Protein AF-A0A0U1NKG2-F1 (afdb_monomer)

Structure (mmCIF, N/CA/C/O backbone):
data_AF-A0A0U1NKG2-F1
#
_entry.id   AF-A0A0U1NKG2-F1
#
loop_
_atom_site.group_PDB
_atom_site.id
_atom_site.type_symbol
_atom_site.label_atom_id
_atom_site.label_alt_id
_atom_site.label_comp_id
_atom_site.label_asym_id
_atom_site.label_entity_id
_atom_site.label_seq_id
_atom_site.pdbx_PDB_ins_code
_atom_site.Cartn_x
_atom_site.Cartn_y
_atom_site.Cartn_z
_atom_site.occupancy
_atom_site.B_iso_or_equiv
_atom_site.auth_seq_id
_atom_site.auth_comp_id
_atom_site.auth_asym_id
_atom_site.auth_atom_id
_atom_site.pdbx_PDB_model_num
ATOM 1 N N . MET A 1 1 ? -7.393 -2.760 30.893 1.00 43.56 1 MET A N 1
ATOM 2 C CA . MET A 1 1 ? -6.623 -2.950 29.643 1.00 43.56 1 MET A CA 1
ATOM 3 C C . MET A 1 1 ? -7.505 -2.523 28.481 1.00 43.56 1 MET A C 1
ATOM 5 O O . MET A 1 1 ? -8.453 -3.221 28.149 1.00 43.56 1 MET A O 1
ATOM 9 N N . PHE A 1 2 ? -7.289 -1.300 27.993 1.00 53.66 2 PHE A N 1
ATOM 10 C CA . PHE A 1 2 ? -8.117 -0.641 26.984 1.00 53.66 2 PHE A CA 1
ATOM 11 C C . PHE A 1 2 ? -8.005 -1.388 25.650 1.00 53.66 2 PHE A C 1
ATO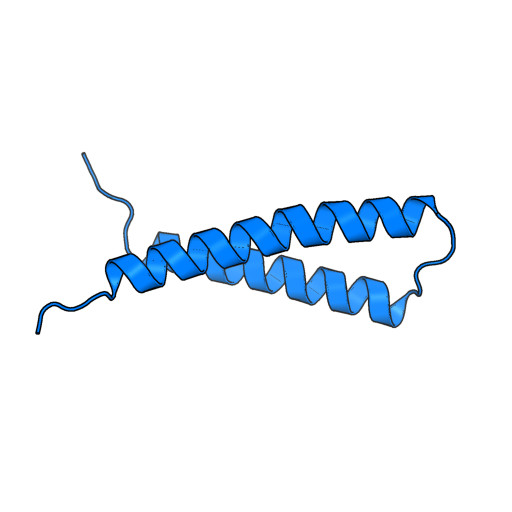M 13 O O . PHE A 1 2 ? -6.949 -1.387 25.023 1.00 53.66 2 PHE A O 1
ATOM 20 N N . GLY A 1 3 ? -9.076 -2.073 25.242 1.00 58.62 3 GLY A N 1
ATOM 21 C CA . GLY A 1 3 ? -9.172 -2.629 23.895 1.00 58.62 3 GLY A CA 1
ATOM 22 C C . GLY A 1 3 ? -9.145 -1.489 22.869 1.00 58.62 3 GLY A C 1
ATOM 23 O O . GLY A 1 3 ? -9.714 -0.431 23.147 1.00 58.62 3 GLY A O 1
ATOM 24 N N . PRO A 1 4 ? -8.482 -1.665 21.713 1.00 53.88 4 PRO A N 1
ATOM 25 C CA . PRO A 1 4 ? -8.347 -0.608 20.720 1.00 53.88 4 PRO A CA 1
ATOM 26 C C . PRO A 1 4 ? -9.724 -0.076 20.319 1.00 53.88 4 PRO A C 1
ATOM 28 O O . PRO A 1 4 ? -10.637 -0.838 19.985 1.00 53.88 4 PRO A O 1
ATOM 31 N N . SER A 1 5 ? -9.874 1.244 20.385 1.00 67.38 5 SER A N 1
ATOM 32 C CA . SER A 1 5 ? -11.101 1.942 20.025 1.00 67.38 5 SER A CA 1
ATOM 33 C C . SER A 1 5 ? -11.428 1.692 18.547 1.00 67.38 5 SER A C 1
ATOM 35 O O . SER A 1 5 ? -10.550 1.607 17.685 1.00 67.38 5 SER A O 1
ATOM 37 N N . ARG A 1 6 ? -12.722 1.550 18.230 1.00 67.00 6 ARG A N 1
ATOM 38 C CA . ARG A 1 6 ? -13.198 1.295 16.855 1.00 67.00 6 ARG A CA 1
ATOM 39 C C . ARG A 1 6 ? -12.701 2.353 15.860 1.00 67.00 6 ARG A C 1
ATOM 41 O O . ARG A 1 6 ? -12.483 2.032 14.695 1.00 67.00 6 ARG A O 1
ATOM 48 N N . SER A 1 7 ? -12.502 3.584 16.331 1.00 67.00 7 SER A N 1
ATOM 49 C CA . SER A 1 7 ? -11.940 4.708 15.578 1.00 67.00 7 SER A CA 1
ATOM 50 C C . SER A 1 7 ? -10.480 4.490 15.181 1.00 67.00 7 SER A C 1
ATOM 52 O O . SER A 1 7 ? -10.114 4.789 14.050 1.00 67.00 7 SER A O 1
ATOM 54 N N . GLU A 1 8 ? -9.654 3.912 16.052 1.00 68.38 8 GLU A N 1
ATOM 55 C CA . GLU A 1 8 ? -8.241 3.652 15.760 1.00 68.38 8 GLU A CA 1
ATOM 56 C C . GLU A 1 8 ? -8.064 2.515 14.746 1.00 68.38 8 GLU A C 1
ATOM 58 O O . GLU A 1 8 ? -7.186 2.557 13.882 1.00 68.38 8 GLU A O 1
ATOM 63 N N . LEU A 1 9 ? -8.960 1.523 14.784 1.00 68.00 9 LEU A N 1
ATOM 64 C CA . LEU A 1 9 ? -8.997 0.452 13.787 1.00 68.00 9 LEU A CA 1
ATOM 65 C C . LEU A 1 9 ? -9.411 0.983 12.405 1.00 68.00 9 LEU A C 1
ATOM 67 O O . LEU A 1 9 ? -8.796 0.625 11.402 1.00 68.00 9 LEU A O 1
ATOM 71 N N . TRP A 1 10 ? -10.401 1.880 12.364 1.00 71.25 10 TRP A N 1
ATOM 72 C CA . TRP A 1 10 ? -10.799 2.591 11.148 1.00 71.25 10 TRP A CA 1
ATOM 73 C C . TRP A 1 10 ? -9.701 3.510 10.617 1.00 71.25 10 TRP A C 1
ATOM 75 O O . TRP A 1 10 ? -9.481 3.530 9.412 1.00 71.25 10 TRP A O 1
ATOM 85 N N . PHE A 1 11 ? -8.973 4.218 11.484 1.00 76.75 11 PHE A N 1
ATOM 86 C CA . PHE A 1 11 ? -7.852 5.066 11.077 1.00 76.75 11 PHE A CA 1
ATOM 87 C C . PHE A 1 11 ? -6.723 4.244 10.443 1.00 76.75 11 PHE A C 1
ATOM 89 O O . PHE A 1 11 ? -6.238 4.590 9.369 1.00 76.75 11 PHE A O 1
ATOM 96 N N . ARG A 1 12 ? -6.360 3.099 11.043 1.00 71.94 12 ARG A N 1
ATOM 97 C CA . ARG A 1 12 ? -5.366 2.163 10.476 1.00 71.94 12 ARG A CA 1
ATOM 98 C C . ARG A 1 12 ? -5.809 1.589 9.131 1.00 71.94 12 ARG A C 1
ATOM 100 O O . ARG A 1 12 ? -4.977 1.391 8.244 1.00 71.94 12 ARG A O 1
ATOM 107 N N . LEU A 1 13 ? -7.109 1.346 8.972 1.00 73.06 13 LEU A N 1
ATOM 108 C CA . LEU A 1 13 ? -7.689 0.866 7.723 1.00 73.06 13 LEU A CA 1
ATOM 109 C C . LEU A 1 13 ? -7.685 1.955 6.645 1.00 73.06 13 LEU A C 1
ATOM 111 O O . LEU A 1 13 ? -7.223 1.704 5.535 1.00 73.06 13 LEU A O 1
ATOM 115 N N . LEU A 1 14 ? -8.123 3.171 6.980 1.00 76.44 14 LEU A N 1
ATOM 116 C CA . LEU A 1 14 ? -8.137 4.313 6.067 1.00 76.44 14 LEU A CA 1
ATOM 117 C C . LEU A 1 14 ? -6.716 4.685 5.626 1.00 76.44 14 LEU A C 1
ATOM 119 O O . LEU A 1 14 ? -6.492 4.910 4.444 1.00 76.44 14 LEU A O 1
ATOM 123 N N . ALA A 1 15 ? -5.747 4.669 6.546 1.00 77.38 15 ALA A N 1
ATOM 124 C CA . ALA A 1 15 ? -4.336 4.902 6.244 1.00 77.38 15 ALA A CA 1
ATOM 125 C C . ALA A 1 15 ? -3.749 3.814 5.326 1.00 77.38 15 ALA A C 1
ATOM 127 O O . ALA A 1 15 ? -3.012 4.136 4.396 1.00 77.38 15 ALA A O 1
ATOM 128 N N . SER A 1 16 ? -4.112 2.539 5.530 1.00 68.25 16 SER A N 1
ATOM 129 C CA . SER A 1 16 ? -3.690 1.450 4.633 1.00 68.25 16 SER A CA 1
ATOM 130 C C . SER A 1 16 ? -4.302 1.582 3.240 1.00 68.25 16 SER A C 1
ATOM 132 O O . SER A 1 16 ? -3.592 1.418 2.252 1.00 68.25 16 SER A O 1
ATOM 134 N N . ILE A 1 17 ? -5.594 1.918 3.141 1.00 77.06 17 ILE A N 1
ATOM 135 C CA . ILE A 1 17 ? -6.264 2.149 1.853 1.00 77.06 17 ILE A CA 1
ATOM 136 C C . ILE A 1 17 ? -5.681 3.376 1.152 1.00 77.06 17 ILE A C 1
ATOM 138 O O . ILE A 1 17 ? -5.423 3.314 -0.045 1.00 77.06 17 ILE A O 1
ATOM 142 N N . ALA A 1 18 ? -5.431 4.466 1.879 1.00 76.81 18 ALA A N 1
ATOM 143 C CA . ALA A 1 18 ? -4.820 5.670 1.328 1.00 76.81 18 ALA A CA 1
ATOM 144 C C . ALA A 1 18 ? -3.415 5.379 0.782 1.00 76.81 18 ALA A C 1
ATOM 146 O O . ALA A 1 18 ? -3.116 5.768 -0.343 1.00 76.81 18 ALA A O 1
ATOM 147 N N . GLY A 1 19 ? -2.588 4.632 1.523 1.00 72.19 19 GLY A N 1
ATOM 148 C CA . GLY A 1 19 ? -1.270 4.189 1.057 1.00 72.19 19 GLY A CA 1
ATOM 149 C C . GLY A 1 19 ? -1.346 3.289 -0.179 1.00 72.19 19 GLY A C 1
ATOM 150 O O . GLY A 1 19 ? -0.610 3.506 -1.140 1.00 72.19 19 GLY A O 1
ATOM 151 N N . LEU A 1 20 ? -2.287 2.337 -0.205 1.00 75.12 20 LEU A N 1
ATOM 152 C CA . LEU A 1 20 ? -2.508 1.454 -1.353 1.00 75.12 20 LEU A CA 1
ATOM 153 C C . LEU A 1 20 ? -2.974 2.237 -2.591 1.00 75.12 20 LEU A C 1
ATOM 155 O O . LEU A 1 20 ? -2.461 2.026 -3.686 1.00 75.12 20 LEU A O 1
ATOM 159 N N . ALA A 1 21 ? -3.912 3.170 -2.420 1.00 77.00 21 ALA A N 1
ATOM 160 C CA . ALA A 1 21 ? -4.420 4.009 -3.499 1.00 77.00 21 ALA A CA 1
ATOM 161 C C . ALA A 1 21 ? -3.319 4.920 -4.052 1.00 77.00 21 ALA A C 1
ATOM 163 O O . ALA A 1 21 ? -3.135 4.996 -5.264 1.00 77.00 21 ALA A O 1
ATOM 164 N N . PHE A 1 22 ? -2.536 5.552 -3.174 1.00 79.56 22 PHE A N 1
ATOM 165 C CA . PHE A 1 22 ? -1.417 6.405 -3.567 1.00 79.56 22 PHE A CA 1
ATOM 166 C C . PHE A 1 22 ? -0.354 5.622 -4.338 1.00 79.56 22 PHE A C 1
ATOM 168 O O . PHE A 1 22 ? 0.178 6.102 -5.335 1.00 79.56 22 PHE A O 1
ATOM 175 N N . MET A 1 23 ? -0.091 4.387 -3.919 1.00 73.38 23 MET A N 1
ATOM 176 C CA . MET A 1 23 ? 0.821 3.487 -4.602 1.00 73.38 23 MET A CA 1
ATOM 177 C C . MET A 1 23 ? 0.304 3.087 -5.992 1.00 73.38 23 MET A C 1
ATOM 179 O O . MET A 1 23 ? 1.047 3.196 -6.963 1.00 73.38 23 MET A O 1
ATOM 183 N N . VAL A 1 24 ? -0.965 2.683 -6.119 1.00 77.56 24 VAL A N 1
ATOM 184 C CA . VAL A 1 24 ? -1.583 2.350 -7.418 1.00 77.56 24 VAL A CA 1
ATOM 185 C C . VAL A 1 24 ? -1.546 3.550 -8.366 1.00 77.56 24 VAL A C 1
ATOM 187 O O . VAL A 1 24 ? -1.201 3.402 -9.539 1.00 77.56 24 VAL A O 1
ATOM 190 N N . ILE A 1 25 ? -1.842 4.746 -7.856 1.00 75.31 25 ILE A N 1
ATOM 191 C CA . ILE A 1 25 ? -1.770 5.998 -8.612 1.00 75.31 25 ILE A CA 1
ATOM 192 C C . ILE A 1 25 ? -0.323 6.277 -9.046 1.00 75.31 25 ILE A C 1
ATOM 194 O O . ILE A 1 25 ? -0.080 6.513 -10.226 1.00 75.31 25 ILE A O 1
ATOM 198 N N . ALA A 1 26 ? 0.655 6.180 -8.142 1.00 76.69 26 ALA A N 1
ATOM 199 C CA . ALA A 1 26 ? 2.067 6.413 -8.454 1.00 76.69 26 ALA A CA 1
ATOM 200 C C . ALA A 1 26 ? 2.598 5.460 -9.540 1.00 76.69 26 ALA A C 1
ATOM 202 O O . ALA A 1 26 ? 3.300 5.893 -10.454 1.00 76.69 26 ALA A O 1
ATOM 203 N N . VAL A 1 27 ? 2.218 4.182 -9.473 1.00 73.94 27 VAL A N 1
ATOM 204 C CA . VAL A 1 27 ? 2.519 3.151 -10.480 1.00 73.94 27 VAL A CA 1
ATOM 205 C C . VAL A 1 27 ? 1.869 3.484 -11.822 1.00 73.94 27 VAL A C 1
ATOM 207 O O . VAL A 1 27 ? 2.526 3.391 -12.858 1.00 73.94 27 VAL A O 1
ATOM 210 N N . SER A 1 28 ? 0.604 3.911 -11.805 1.00 71.75 28 SER A N 1
ATOM 211 C CA . SER A 1 28 ? -0.165 4.216 -13.017 1.00 71.75 28 SER A CA 1
ATOM 212 C C . SER A 1 28 ? 0.337 5.469 -13.740 1.00 71.75 28 SER A C 1
ATOM 214 O O . SER A 1 28 ? 0.328 5.499 -14.965 1.00 71.75 28 SER A O 1
ATOM 216 N N . ILE A 1 29 ? 0.795 6.492 -13.004 1.00 75.12 29 ILE A N 1
ATOM 217 C CA . ILE A 1 29 ? 1.297 7.747 -13.591 1.00 75.12 29 ILE A CA 1
ATOM 218 C C . ILE A 1 29 ? 2.741 7.594 -14.086 1.00 75.12 29 ILE A C 1
ATOM 220 O O . ILE A 1 29 ? 3.082 8.088 -15.157 1.00 75.12 29 ILE A O 1
ATOM 224 N N . ARG A 1 30 ? 3.615 6.949 -13.300 1.00 71.50 30 ARG A N 1
ATOM 225 C CA . ARG A 1 30 ? 5.057 6.896 -13.593 1.00 71.50 30 ARG A CA 1
ATOM 226 C C . ARG A 1 30 ? 5.435 5.781 -14.567 1.00 71.50 30 ARG A C 1
ATOM 228 O O . ARG A 1 30 ? 6.472 5.887 -15.217 1.00 71.50 30 ARG A O 1
ATOM 235 N N . GLY A 1 31 ? 4.609 4.741 -14.677 1.00 60.41 31 GLY A N 1
ATOM 236 C CA . GLY A 1 31 ? 4.943 3.535 -15.423 1.00 60.41 31 GLY A CA 1
ATOM 237 C C . GLY A 1 31 ? 6.026 2.717 -14.712 1.00 60.41 31 GLY A C 1
ATOM 238 O O . GLY A 1 31 ? 7.037 3.227 -14.228 1.00 60.41 31 GLY A O 1
ATOM 239 N N . VAL A 1 32 ? 5.811 1.409 -14.628 1.00 63.81 32 VAL A N 1
ATOM 240 C CA . VAL A 1 32 ? 6.751 0.468 -14.009 1.00 63.81 32 VAL A CA 1
ATOM 241 C C . VAL A 1 32 ? 7.722 0.011 -15.094 1.00 63.81 32 VAL A C 1
ATOM 243 O O . VAL A 1 32 ? 7.407 -0.871 -15.887 1.00 63.81 32 VAL A O 1
ATOM 246 N N . SER A 1 33 ? 8.890 0.645 -15.169 1.00 68.62 33 SER A N 1
ATOM 247 C CA . SER A 1 33 ? 9.950 0.285 -16.117 1.00 68.62 33 SER A CA 1
ATOM 248 C C . SER A 1 33 ? 11.072 -0.447 -15.382 1.00 68.62 33 SER A C 1
ATOM 250 O O . SER A 1 33 ? 11.798 0.158 -14.591 1.00 68.62 33 SER A O 1
ATOM 252 N N . GLY A 1 34 ? 11.232 -1.740 -15.670 1.00 74.12 34 GLY A N 1
ATOM 253 C CA . GLY A 1 34 ? 12.299 -2.585 -15.129 1.00 74.12 34 GLY A CA 1
ATOM 254 C C . GLY A 1 34 ? 11.845 -3.535 -14.017 1.00 74.12 34 GLY A C 1
ATOM 255 O O . GLY A 1 34 ? 10.929 -3.242 -13.249 1.00 74.12 34 GLY A O 1
ATOM 256 N N . MET A 1 35 ? 12.517 -4.687 -13.927 1.00 80.69 35 MET A N 1
ATOM 257 C CA . MET A 1 35 ? 12.167 -5.787 -13.015 1.00 80.69 35 MET A CA 1
ATOM 258 C C . MET A 1 35 ? 12.184 -5.371 -11.535 1.00 80.69 35 MET A C 1
ATOM 260 O O . MET A 1 35 ? 11.290 -5.752 -10.787 1.00 80.69 35 MET A O 1
ATOM 264 N N . ALA A 1 36 ? 13.100 -4.477 -11.150 1.00 81.94 36 ALA A N 1
ATOM 265 C CA . ALA A 1 36 ? 13.166 -3.922 -9.796 1.00 81.94 36 ALA A CA 1
ATOM 266 C C . ALA A 1 36 ? 11.882 -3.177 -9.384 1.00 81.94 36 ALA A C 1
ATOM 268 O O . ALA A 1 36 ? 11.432 -3.279 -8.246 1.00 81.94 36 ALA A O 1
ATOM 269 N N . TRP A 1 37 ? 11.247 -2.447 -10.308 1.00 77.88 37 TRP A N 1
ATOM 270 C CA . TRP A 1 37 ? 9.981 -1.773 -10.017 1.00 77.88 37 TRP A CA 1
ATOM 271 C C . TRP A 1 37 ? 8.823 -2.767 -9.902 1.00 77.88 37 TRP A C 1
ATOM 273 O O . TRP A 1 37 ? 7.936 -2.558 -9.080 1.00 77.88 37 TRP A O 1
ATOM 283 N N . VAL A 1 38 ? 8.841 -3.865 -10.665 1.00 80.50 38 VAL A N 1
ATOM 284 C CA . VAL A 1 38 ? 7.838 -4.937 -10.549 1.00 80.50 38 VAL A CA 1
ATOM 285 C C . VAL A 1 38 ? 7.914 -5.603 -9.177 1.00 80.50 38 VAL A C 1
ATOM 287 O O . VAL A 1 38 ? 6.874 -5.829 -8.568 1.00 80.50 38 VAL A O 1
ATOM 290 N N . GLU A 1 39 ? 9.113 -5.858 -8.650 1.00 82.38 39 GLU A N 1
ATOM 291 C CA . GLU A 1 39 ? 9.286 -6.403 -7.297 1.00 82.38 39 GLU A CA 1
ATOM 292 C C . GLU A 1 39 ? 8.815 -5.427 -6.219 1.00 82.38 39 GLU A C 1
ATOM 294 O O . GLU A 1 39 ? 8.070 -5.817 -5.322 1.00 82.38 39 GLU A O 1
ATOM 299 N N . VAL A 1 40 ? 9.186 -4.147 -6.323 1.00 82.75 40 VAL A N 1
ATOM 300 C CA . VAL A 1 40 ? 8.764 -3.117 -5.362 1.00 82.75 40 VAL A CA 1
ATOM 301 C C . VAL A 1 40 ? 7.247 -2.965 -5.365 1.00 82.75 40 VAL A C 1
ATOM 303 O O . VAL A 1 40 ? 6.638 -2.886 -4.298 1.00 82.75 40 VAL A O 1
ATOM 306 N N . VAL A 1 41 ? 6.620 -2.968 -6.543 1.00 80.12 41 VAL A N 1
ATOM 307 C CA . VAL A 1 41 ? 5.164 -2.889 -6.672 1.00 80.12 41 VAL A CA 1
ATOM 308 C C . VAL A 1 41 ? 4.504 -4.177 -6.193 1.00 80.12 41 VAL A C 1
ATOM 310 O O . VAL A 1 41 ? 3.578 -4.118 -5.398 1.00 80.12 41 VAL A O 1
ATOM 313 N N . GLY A 1 42 ? 5.004 -5.345 -6.581 1.00 81.75 42 GLY A N 1
ATOM 314 C CA . GLY A 1 42 ? 4.471 -6.630 -6.133 1.00 81.75 42 GLY A CA 1
ATOM 315 C C . GLY A 1 42 ? 4.512 -6.775 -4.611 1.00 81.75 42 GLY A C 1
ATOM 316 O O . GLY A 1 42 ? 3.482 -7.021 -3.983 1.00 81.75 42 GLY A O 1
ATOM 317 N N . LEU A 1 43 ? 5.676 -6.546 -3.998 1.00 83.06 43 LEU A N 1
ATOM 318 C CA . LEU A 1 43 ? 5.859 -6.642 -2.548 1.00 83.06 43 LEU A CA 1
ATOM 319 C C . LEU A 1 43 ? 5.048 -5.586 -1.800 1.00 83.06 43 LEU A C 1
ATOM 321 O O . LEU A 1 43 ? 4.399 -5.911 -0.807 1.00 83.06 43 LEU A O 1
ATOM 325 N N . SER A 1 44 ? 5.025 -4.344 -2.284 1.00 78.56 44 SER A N 1
ATOM 326 C CA . SER A 1 44 ? 4.263 -3.279 -1.629 1.00 78.56 44 SER A CA 1
ATOM 327 C C . SER A 1 44 ? 2.753 -3.501 -1.764 1.00 78.56 44 SER A C 1
ATOM 329 O O . SER A 1 44 ? 2.027 -3.272 -0.801 1.00 78.56 44 SER A O 1
ATOM 331 N N . SER A 1 45 ? 2.267 -4.033 -2.892 1.00 76.62 45 SER A N 1
ATOM 332 C CA . SER A 1 45 ? 0.855 -4.382 -3.090 1.00 76.62 45 SER A CA 1
ATOM 333 C C . SER A 1 45 ? 0.438 -5.549 -2.207 1.00 76.62 45 SER A C 1
ATOM 335 O O . SER A 1 45 ? -0.653 -5.518 -1.649 1.00 76.62 45 SER A O 1
ATOM 337 N N . ILE A 1 46 ? 1.300 -6.550 -2.021 1.00 81.19 46 ILE A N 1
ATOM 338 C CA . ILE A 1 46 ? 1.048 -7.656 -1.089 1.00 81.19 46 ILE A CA 1
ATOM 339 C C . ILE A 1 46 ? 1.061 -7.150 0.356 1.00 81.19 46 ILE A C 1
ATOM 341 O O . ILE A 1 46 ? 0.178 -7.505 1.133 1.00 81.19 46 ILE A O 1
ATOM 345 N N . PHE A 1 47 ? 2.015 -6.294 0.724 1.00 81.44 47 PHE A N 1
ATOM 346 C CA . PHE A 1 47 ? 2.151 -5.796 2.091 1.00 81.44 47 PHE A CA 1
ATOM 347 C C . PHE A 1 47 ? 1.007 -4.851 2.475 1.00 81.44 47 PHE A C 1
ATOM 349 O O . PHE A 1 47 ? 0.298 -5.087 3.457 1.00 81.44 47 PHE A O 1
ATOM 356 N N . PHE A 1 48 ? 0.764 -3.810 1.677 1.00 76.38 48 PHE A N 1
ATOM 357 C CA . PHE A 1 48 ? -0.340 -2.880 1.912 1.00 76.38 48 PHE A CA 1
ATOM 358 C C . PHE A 1 48 ? -1.697 -3.533 1.650 1.00 76.38 48 PHE A C 1
ATOM 360 O O . PHE A 1 48 ? -2.634 -3.307 2.413 1.00 76.38 48 PHE A O 1
ATOM 367 N N . GLY A 1 49 ? -1.816 -4.367 0.615 1.00 74.25 49 GLY A N 1
ATOM 368 C CA . GLY A 1 49 ? -3.060 -5.055 0.272 1.00 74.25 49 GLY A CA 1
ATOM 369 C C . GLY A 1 49 ? -3.432 -6.093 1.322 1.00 74.25 49 GLY A C 1
ATOM 370 O O . GLY A 1 49 ? -4.565 -6.106 1.794 1.00 74.25 49 GLY A O 1
ATOM 371 N N . GLY A 1 50 ? -2.466 -6.891 1.780 1.00 75.44 50 GLY A N 1
ATOM 372 C CA . GLY A 1 50 ? -2.639 -7.834 2.884 1.00 75.44 50 GLY A CA 1
ATOM 373 C C . GLY A 1 50 ? -3.015 -7.135 4.189 1.00 75.44 50 GLY A C 1
ATOM 374 O O . GLY A 1 50 ? -3.929 -7.580 4.882 1.00 75.44 50 GLY A O 1
ATOM 375 N N . THR A 1 51 ? -2.394 -5.990 4.492 1.00 73.81 51 THR A N 1
ATOM 376 C CA . THR A 1 51 ? -2.735 -5.184 5.677 1.00 73.81 51 THR A CA 1
ATOM 377 C C . THR A 1 51 ? -4.140 -4.586 5.574 1.00 73.81 51 THR A C 1
ATOM 379 O O . THR A 1 51 ? -4.892 -4.620 6.550 1.00 73.81 51 THR A O 1
ATOM 382 N N . ALA A 1 52 ? -4.537 -4.097 4.396 1.00 71.06 52 ALA A N 1
ATOM 383 C CA . ALA A 1 52 ? -5.871 -3.553 4.146 1.00 71.06 52 ALA A CA 1
ATOM 384 C C . ALA A 1 52 ? -6.960 -4.635 4.229 1.00 71.06 52 ALA A C 1
ATOM 386 O O . ALA A 1 52 ? -7.979 -4.428 4.890 1.00 71.06 52 ALA A O 1
ATOM 387 N N . VAL A 1 53 ? -6.725 -5.808 3.633 1.00 74.19 53 VAL A N 1
ATOM 388 C CA . VAL A 1 53 ? -7.625 -6.966 3.721 1.00 74.19 53 VAL A CA 1
ATOM 389 C C . VAL A 1 53 ? -7.725 -7.456 5.162 1.00 74.19 53 VAL A C 1
ATOM 391 O O . VAL A 1 53 ? -8.831 -7.673 5.644 1.00 74.19 53 VAL A O 1
ATOM 394 N N . TRP A 1 54 ? -6.614 -7.566 5.893 1.00 72.69 54 TRP A N 1
ATOM 395 C CA . TRP A 1 54 ? -6.625 -7.990 7.295 1.00 72.69 54 TRP A CA 1
ATOM 396 C C . TRP A 1 54 ? -7.354 -6.994 8.203 1.00 72.69 54 TRP A C 1
ATOM 398 O O . TRP A 1 54 ? -8.149 -7.3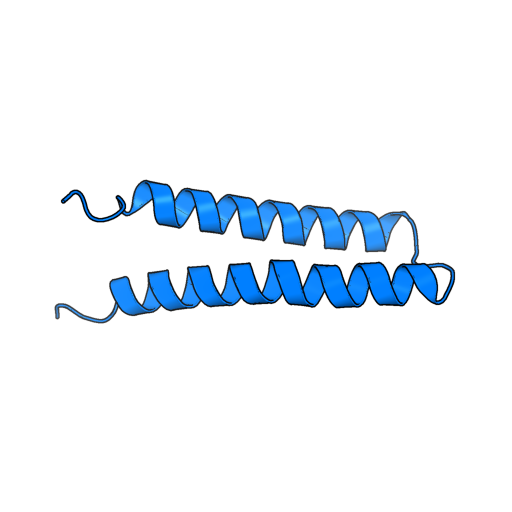96 9.056 1.00 72.69 54 TRP A O 1
ATOM 408 N N . ALA A 1 55 ? -7.135 -5.692 8.001 1.00 67.69 55 ALA A N 1
ATOM 409 C CA . ALA A 1 55 ? -7.855 -4.649 8.720 1.00 67.69 55 ALA A CA 1
ATOM 410 C C . ALA A 1 55 ? -9.355 -4.700 8.400 1.00 67.69 55 ALA A C 1
ATOM 412 O O . ALA A 1 55 ? -10.165 -4.672 9.325 1.00 67.69 55 ALA A O 1
ATOM 413 N N . GLY A 1 56 ? -9.724 -4.826 7.120 1.00 68.38 56 GLY A N 1
ATOM 414 C CA . GLY A 1 56 ? -11.112 -4.926 6.662 1.00 68.38 56 GLY A CA 1
ATOM 415 C C . GLY A 1 56 ? -11.810 -6.172 7.180 1.00 68.38 56 GLY A C 1
ATOM 416 O O . GLY A 1 56 ? -12.926 -6.078 7.684 1.00 68.38 56 GLY A O 1
ATOM 417 N N . TRP A 1 57 ? -11.128 -7.314 7.161 1.00 70.94 57 TRP A N 1
ATOM 418 C CA . TRP A 1 57 ? -11.639 -8.572 7.690 1.00 70.94 57 TRP A CA 1
ATOM 419 C C . TRP A 1 57 ? -11.840 -8.497 9.202 1.00 70.94 57 TRP A C 1
ATOM 421 O O . TRP A 1 57 ? -12.897 -8.863 9.699 1.00 70.94 57 TRP A O 1
ATOM 431 N N . LYS A 1 58 ? -10.896 -7.912 9.948 1.00 68.31 58 LYS A N 1
ATOM 432 C CA . LYS A 1 58 ? -11.054 -7.693 11.392 1.00 68.31 58 LYS A CA 1
ATOM 433 C C . LYS A 1 58 ? -12.193 -6.710 11.704 1.00 68.31 58 LYS A C 1
ATOM 435 O O . LYS A 1 58 ? -12.904 -6.904 12.689 1.00 68.31 58 LYS A O 1
ATOM 440 N N . LEU A 1 59 ? -12.400 -5.685 10.875 1.00 64.81 59 LEU A N 1
ATOM 441 C CA . LEU A 1 59 ? -13.525 -4.753 11.002 1.00 64.81 59 LEU A CA 1
ATOM 442 C C . LEU A 1 59 ? -14.866 -5.433 10.700 1.00 64.81 59 LEU A C 1
ATOM 444 O O . LEU A 1 59 ? -15.825 -5.221 11.438 1.00 64.81 59 LEU A O 1
ATOM 448 N N . TRP A 1 60 ? -14.919 -6.293 9.680 1.00 64.81 60 TRP A N 1
ATOM 449 C CA . TR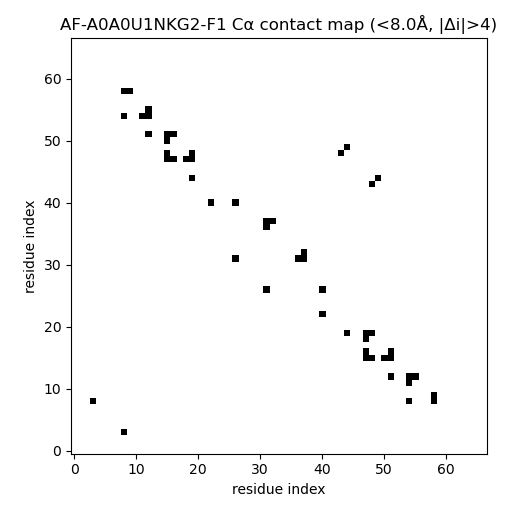P A 1 60 ? -16.100 -7.085 9.328 1.00 64.81 60 TRP A CA 1
ATOM 450 C C . TRP A 1 60 ? -16.423 -8.117 10.409 1.00 64.81 60 TRP A C 1
ATOM 452 O O . TRP A 1 60 ? -17.569 -8.210 10.835 1.00 64.81 60 TRP A O 1
ATOM 462 N N . THR A 1 61 ? -15.424 -8.810 10.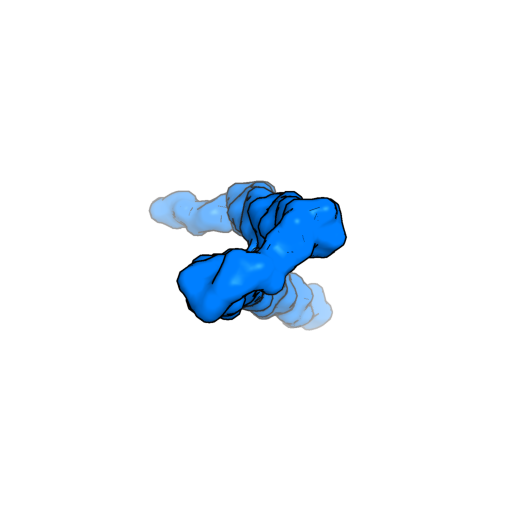952 1.00 64.00 61 THR A N 1
ATOM 463 C CA . THR A 1 61 ? -15.597 -9.749 12.070 1.00 64.00 61 THR A CA 1
ATOM 464 C C . THR A 1 61 ? -16.073 -9.040 13.341 1.00 64.00 61 THR A C 1
ATOM 466 O O . THR A 1 61 ? -16.896 -9.585 14.067 1.00 64.00 61 THR A O 1
ATOM 469 N N . GLN A 1 62 ? -15.657 -7.791 13.587 1.00 61.66 62 GLN A N 1
ATOM 470 C CA . GLN A 1 62 ? -16.223 -6.971 14.670 1.00 61.66 62 GLN A CA 1
ATOM 471 C C . GLN A 1 62 ? -17.627 -6.414 14.376 1.00 61.66 62 GLN A C 1
ATOM 473 O O . GLN A 1 62 ? -18.309 -5.966 15.301 1.00 61.66 62 GLN A O 1
ATOM 478 N N . LYS A 1 63 ? -18.055 -6.430 13.109 1.00 53.44 63 LYS A N 1
ATOM 479 C CA . LYS A 1 63 ? -19.411 -6.086 12.653 1.00 53.44 63 LYS A CA 1
ATOM 480 C C . LYS A 1 63 ? -20.319 -7.318 12.468 1.00 53.44 63 LYS A C 1
ATOM 482 O O . LYS A 1 63 ? -21.499 -7.131 12.189 1.00 53.44 63 LYS A O 1
ATOM 487 N N . GLY A 1 64 ? -19.803 -8.543 12.632 1.00 44.38 64 GLY A N 1
ATOM 488 C CA . GLY A 1 64 ? -20.578 -9.791 12.617 1.00 44.38 64 GLY A CA 1
ATOM 489 C C . GLY A 1 64 ? -21.547 -9.881 13.808 1.00 44.38 64 GLY A C 1
ATOM 490 O O . GLY A 1 64 ? -21.269 -9.318 14.865 1.00 44.38 64 GLY A O 1
ATOM 4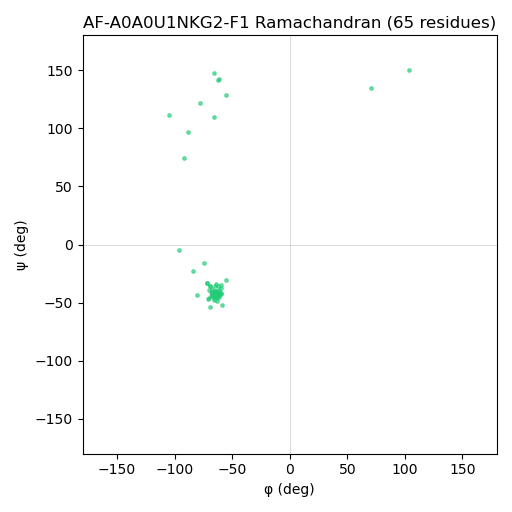91 N N . PRO A 1 65 ? -22.713 -10.519 13.631 1.00 48.53 65 PRO A N 1
A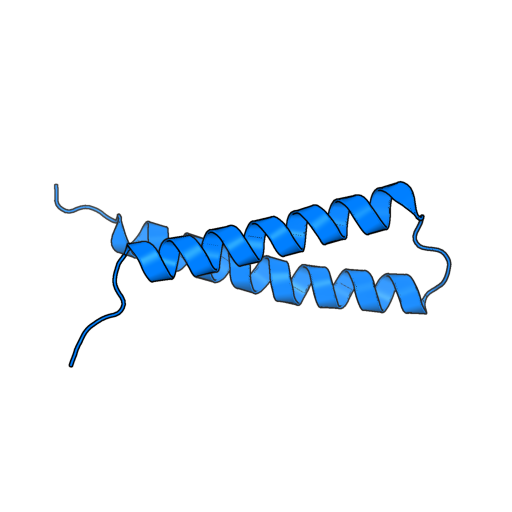TOM 492 C CA . PRO A 1 65 ? -24.012 -9.989 14.033 1.00 48.53 65 PRO A CA 1
ATOM 493 C C . PRO A 1 65 ? -24.276 -10.123 15.535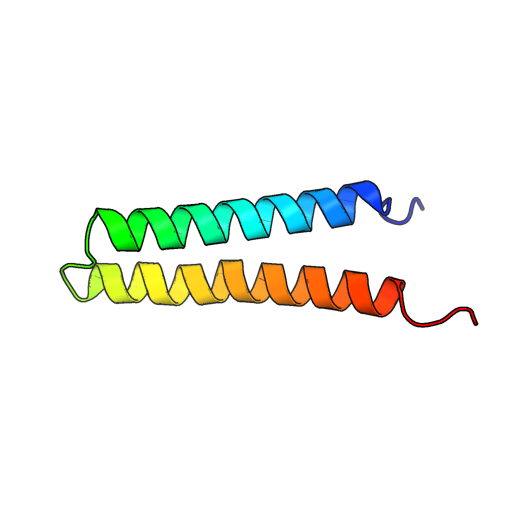 1.00 48.53 65 PRO A C 1
ATOM 495 O O . PRO A 1 65 ? -24.359 -11.222 16.070 1.00 48.53 65 PRO A O 1
ATOM 498 N N . ARG A 1 66 ? -24.514 -8.991 16.203 1.00 50.09 66 ARG A N 1
ATOM 499 C CA . ARG A 1 66 ? -25.500 -8.953 17.290 1.00 50.09 66 ARG A CA 1
ATOM 500 C C . ARG A 1 66 ? -26.831 -8.547 16.664 1.00 50.09 66 ARG A C 1
ATOM 502 O O . ARG A 1 66 ? -27.197 -7.375 16.710 1.00 50.09 66 ARG A O 1
ATOM 509 N N . GLY A 1 67 ? -27.428 -9.501 15.953 1.00 45.41 67 GLY A N 1
ATOM 510 C CA . GLY A 1 67 ? -28.878 -9.600 15.816 1.00 45.41 67 GLY A CA 1
ATOM 511 C C . GLY A 1 67 ? -29.397 -10.441 16.970 1.00 45.41 67 GLY A C 1
ATOM 512 O O . GLY A 1 67 ? -28.634 -11.339 17.396 1.00 45.41 67 GLY A O 1
#

Nearest PDB structures (foldseek):
  6rn5-assembly1_A-2  TM=7.586E-01  e=5.926E+00  Streptomyces chartreusis
  7nsu-assembly1_D  TM=4.376E-01  e=3.625E+00  Escherichia coli
  2b5u-assembly2_C  TM=4.440E-01  e=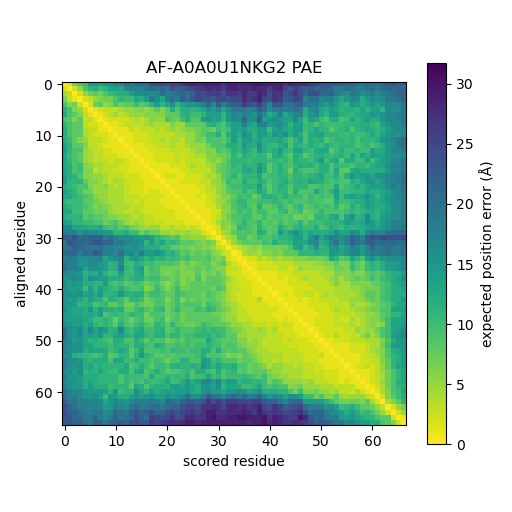6.701E+00  Escherichia coli

Sequence (67 aa):
MFGPSRSELWFRLLASIAGLAFMVIAVSIRGVSGMAWVEVVGLSSIFFGGTAVWAGWKLWTQKGPRG

Organism: NCBI:txid282199

pLDDT: mean 70.47, std 9.74, range [43.56, 83.06]

Solvent-accessible surface area (backbone atoms only — not comparable to full-atom values): 3857 Å² total; per-residue (Å²): 134,86,72,85,53,72,66,59,56,49,49,56,31,51,52,28,47,50,52,43,50,51,48,54,50,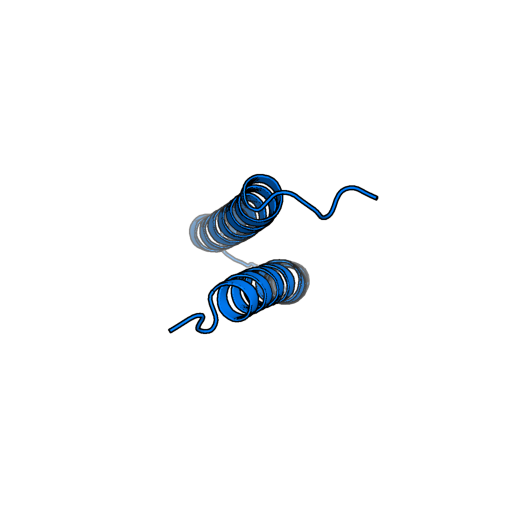51,46,70,74,69,55,75,78,56,70,71,44,51,51,53,49,52,53,47,48,50,53,35,46,48,50,30,50,52,40,50,50,55,52,46,61,73,64,55,81,90,119

Radius of gyration: 15.38 Å; Cα contacts (8 Å, |Δi|>4): 26; chains: 1; bounding box: 42×18×46 Å

Secondary structure (DSSP, 8-state):
--PPPHHHHHHHHHHHHHHHHHHHHHHHHH---SHHHHHHHHHHHHHHHHHHHHHHHHHHHHHS---

Foldseek 3Di:
DDDDDLVVLVVQLVVLVVQLVVLVVCCVVVPQPDPVSVVVSVVSCCVSVVSNVVSVVVNVVVPPDPD

Mean predicted aligned error: 10.3 Å